Protein AF-A0A962RQ16-F1 (afdb_monomer)

Foldseek 3Di:
DLDDWDWDAPDPQAEIETPPDALQDDDDPSVVVVVVVVCVRRVYYDYPPHPHDPVSVVVSVVD

pLDDT: mean 90.92, std 10.68, range [34.75, 97.88]

Mean predicted aligned error: 3.66 Å

Secondary structure (DSSP, 8-state):
-----EEEESSSSS-EEEES--TTSPPPHHHHHHHHHHHHHHS-EEE-S----HHHHHHHTT-

Solvent-accessible surface area (backbone atoms only — not comparable to full-atom values): 4019 Å² total; per-residue (Å²): 127,85,80,80,77,46,72,46,73,72,44,97,79,42,30,30,33,47,51,100,72,70,74,69,49,90,71,54,71,69,62,45,51,54,50,52,56,48,34,71,70,24,76,36,76,44,71,76,92,73,81,59,52,73,68,45,52,52,56,62,76,72,111

Sequence (63 aa):
MPNTLQTSPLSPTFGVEVADVDLSQPLDAATFNALDELLADRSLLLFRGQHISDADLVALGRR

Radius of gyration: 11.73 Å; Cα contacts (8 Å, |Δi|>4): 68; chains: 1; bounding box: 23×24×29 Å

Nearest PDB structures (foldseek):
  6d0o-assembly1_A  TM=9.572E-01  e=3.262E-05  Sphingobium herbicidovorans NBRC 16415
  3v17-assembly1_D  TM=9.301E-01  e=8.520E-05  Pseudomonas putida KT2440
  5bke-assembly1_F  TM=9.484E-01  e=1.940E-04  Bradyrhizobium diazoefficiens USDA 110
  5bke-assembly1_A  TM=9.367E-01  e=2.553E-04  Bradyrhizobium diazoefficiens USDA 110
  5bke-assembly1_E  TM=9.324E-01  e=2.734E-04  Bradyrhizobium diazoefficiens USDA 110

Structure (mmCIF, N/CA/C/O backbone):
data_AF-A0A962RQ16-F1
#
_entry.id   AF-A0A962RQ16-F1
#
loop_
_atom_site.group_PDB
_atom_site.id
_atom_site.type_symbol
_atom_site.label_atom_id
_atom_site.label_alt_id
_atom_site.label_comp_id
_atom_site.label_asym_id
_atom_site.label_entity_id
_atom_site.label_seq_id
_atom_site.pdbx_PDB_ins_code
_atom_site.Cartn_x
_atom_site.Cartn_y
_atom_site.Cartn_z
_atom_site.occupancy
_atom_site.B_iso_or_equiv
_atom_site.auth_seq_id
_atom_site.auth_comp_id
_atom_site.auth_asym_id
_atom_site.auth_atom_id
_atom_site.pdbx_PDB_model_num
ATOM 1 N N . MET A 1 1 ? 10.040 -15.951 7.411 1.00 34.75 1 MET A N 1
ATOM 2 C CA . MET A 1 1 ? 9.166 -15.019 8.149 1.00 34.75 1 MET A CA 1
ATOM 3 C C . MET A 1 1 ? 8.473 -14.182 7.092 1.00 34.75 1 MET A C 1
ATOM 5 O O . MET A 1 1 ? 9.215 -13.597 6.310 1.00 34.75 1 MET A O 1
ATOM 9 N N . PRO A 1 2 ? 7.138 -14.206 6.941 1.00 47.44 2 PRO A N 1
ATOM 10 C CA . PRO A 1 2 ? 6.499 -13.281 6.012 1.00 47.44 2 PRO A CA 1
ATOM 11 C C . PRO A 1 2 ? 6.826 -11.864 6.488 1.00 47.44 2 PRO A C 1
ATOM 13 O O . PRO A 1 2 ? 6.728 -11.573 7.680 1.00 47.44 2 PRO A O 1
ATOM 16 N N . ASN A 1 3 ? 7.347 -11.042 5.583 1.00 57.62 3 ASN A N 1
ATOM 17 C CA . ASN A 1 3 ? 7.764 -9.685 5.893 1.00 57.62 3 ASN A CA 1
ATOM 18 C C . ASN A 1 3 ? 6.495 -8.898 6.255 1.00 57.62 3 ASN A C 1
ATOM 20 O O . ASN A 1 3 ? 5.629 -8.711 5.405 1.00 57.62 3 ASN A O 1
ATOM 24 N N . THR A 1 4 ? 6.325 -8.532 7.525 1.00 77.38 4 THR A N 1
ATOM 25 C CA . THR A 1 4 ? 5.127 -7.816 7.977 1.00 77.38 4 THR A CA 1
ATOM 26 C C . THR A 1 4 ? 5.076 -6.451 7.299 1.00 77.38 4 THR A C 1
ATOM 28 O O . THR A 1 4 ? 5.949 -5.614 7.540 1.00 77.38 4 THR A O 1
ATOM 31 N N . LEU A 1 5 ? 4.061 -6.230 6.459 1.00 90.81 5 LEU A N 1
ATOM 32 C CA . LEU A 1 5 ? 3.814 -4.938 5.821 1.00 90.81 5 LEU A CA 1
ATOM 33 C C . LEU A 1 5 ? 3.621 -3.855 6.889 1.00 90.81 5 LEU A C 1
ATOM 35 O O . LEU A 1 5 ? 2.907 -4.060 7.873 1.00 90.81 5 LEU A O 1
ATOM 39 N N . GLN A 1 6 ? 4.249 -2.698 6.692 1.00 94.94 6 GLN A N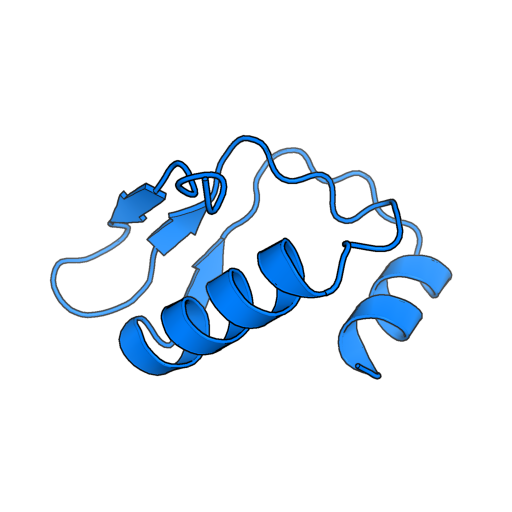 1
ATOM 40 C CA . GLN A 1 6 ? 4.062 -1.543 7.566 1.00 94.94 6 GLN A CA 1
ATOM 41 C C . GLN A 1 6 ? 2.813 -0.786 7.125 1.00 94.94 6 GLN A C 1
ATOM 43 O O . GLN A 1 6 ? 2.766 -0.263 6.014 1.00 94.94 6 GLN A O 1
ATOM 48 N N . THR A 1 7 ? 1.791 -0.74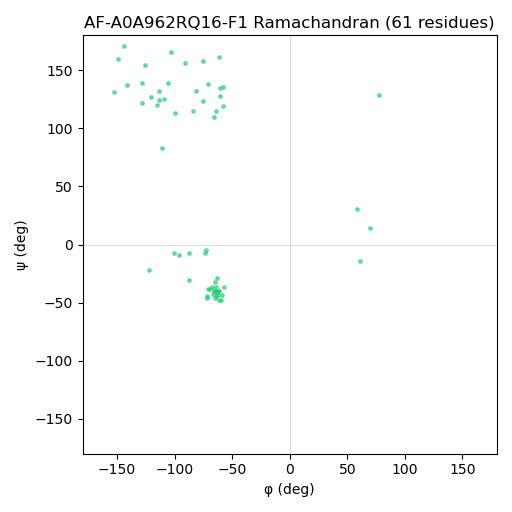3 7.982 1.00 95.94 7 THR A N 1
ATOM 49 C CA . THR A 1 7 ? 0.470 -0.224 7.607 1.00 95.94 7 THR A CA 1
ATOM 50 C C . THR A 1 7 ? -0.063 0.827 8.576 1.00 95.94 7 THR A C 1
ATOM 52 O O . THR A 1 7 ? 0.008 0.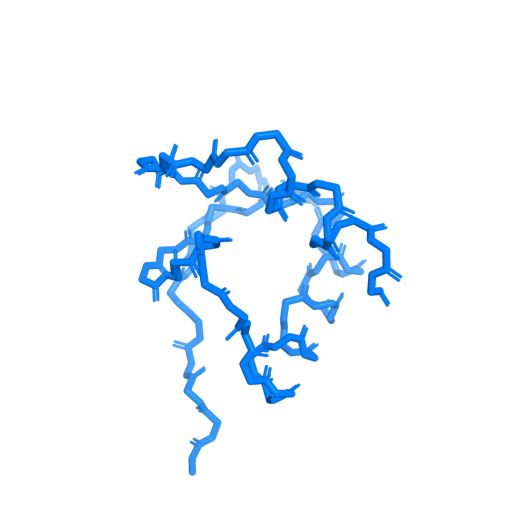630 9.790 1.00 95.94 7 THR A O 1
ATOM 55 N N . SER A 1 8 ? -0.686 1.887 8.056 1.00 96.44 8 SER A N 1
ATOM 56 C CA . SER A 1 8 ? -1.379 2.919 8.842 1.00 96.44 8 SER A CA 1
ATOM 57 C C . SER A 1 8 ? -2.811 3.132 8.326 1.00 96.44 8 SER A C 1
ATOM 59 O O . SER A 1 8 ? -2.983 3.438 7.146 1.00 96.44 8 SER A O 1
ATOM 61 N N . PRO A 1 9 ? -3.867 2.954 9.145 1.00 96.44 9 PRO A N 1
ATOM 62 C CA . PRO A 1 9 ? -5.247 3.125 8.688 1.00 96.44 9 PRO A CA 1
ATOM 63 C C . PRO A 1 9 ? -5.531 4.547 8.186 1.00 96.44 9 PRO A C 1
ATOM 65 O O . PRO A 1 9 ? -5.198 5.522 8.858 1.00 96.44 9 PRO A O 1
ATOM 68 N N . LEU A 1 10 ? -6.207 4.665 7.040 1.00 96.81 10 LEU A N 1
ATOM 69 C CA . LEU A 1 10 ? -6.697 5.956 6.531 1.00 96.81 10 LEU A CA 1
ATOM 70 C C . LEU A 1 10 ? -8.080 6.299 7.084 1.00 96.81 10 LEU A C 1
ATOM 72 O O . LEU A 1 10 ? -8.419 7.469 7.255 1.00 96.81 10 LEU A O 1
ATOM 76 N N . SER A 1 11 ? -8.883 5.275 7.367 1.00 95.12 11 SER A N 1
ATOM 77 C CA . SER A 1 11 ? -10.157 5.402 8.062 1.00 95.12 11 SER A CA 1
ATOM 78 C C . SER A 1 11 ? -10.393 4.191 8.978 1.00 95.12 11 SER A C 1
ATOM 80 O O . SER A 1 11 ? -9.650 3.207 8.906 1.00 95.12 11 SER A O 1
ATOM 82 N N . PRO A 1 12 ? -11.427 4.228 9.839 1.00 91.69 12 PRO A N 1
ATOM 83 C CA . PRO A 1 12 ? -11.742 3.107 10.721 1.00 91.69 12 PRO A CA 1
ATOM 84 C C . PRO A 1 12 ? -12.144 1.821 9.987 1.00 91.69 12 PRO A C 1
ATOM 86 O O . PRO A 1 12 ? -11.936 0.738 10.527 1.00 91.69 12 PRO A O 1
ATOM 89 N N . THR A 1 13 ? -12.736 1.924 8.792 1.00 91.25 13 THR A N 1
ATOM 90 C CA . THR A 1 13 ? -13.401 0.788 8.123 1.00 91.25 13 THR A CA 1
ATOM 91 C C . THR A 1 13 ? -12.850 0.452 6.744 1.00 91.25 13 THR A C 1
ATOM 93 O O . THR A 1 13 ? -13.022 -0.673 6.295 1.00 91.25 13 THR A O 1
ATOM 96 N N . PHE A 1 14 ? -12.188 1.388 6.069 1.00 93.81 14 PHE A N 1
ATOM 97 C CA . PHE A 1 14 ? -11.594 1.161 4.751 1.00 93.81 14 PHE A CA 1
ATOM 98 C C . PHE A 1 14 ? -10.341 2.016 4.557 1.00 93.81 14 PHE A C 1
ATOM 100 O O . PHE A 1 14 ? -10.159 3.045 5.209 1.00 93.81 14 PHE A O 1
ATOM 107 N N . GLY A 1 15 ? -9.492 1.624 3.621 1.00 96.69 15 GLY A N 1
ATOM 108 C CA . GLY A 1 15 ? -8.290 2.365 3.287 1.00 96.69 15 GLY A CA 1
ATOM 109 C C . GLY A 1 15 ? -7.171 2.168 4.301 1.00 96.69 15 GLY A C 1
ATOM 110 O O . GLY A 1 15 ? -7.325 2.382 5.508 1.00 96.69 15 GLY A O 1
ATOM 111 N N . VAL A 1 16 ? -6.000 1.817 3.792 1.00 97.88 16 VAL A N 1
ATOM 112 C CA . VAL A 1 16 ? -4.780 1.720 4.584 1.00 97.88 16 VAL A CA 1
ATOM 113 C C . VAL A 1 16 ? -3.599 2.230 3.769 1.00 97.88 16 VAL A C 1
ATOM 115 O O . VAL A 1 16 ? -3.485 1.972 2.574 1.00 97.88 16 VAL A O 1
ATOM 118 N N . GLU A 1 17 ? -2.738 3.008 4.406 1.00 97.88 17 GLU A N 1
ATOM 119 C CA . GLU A 1 17 ? -1.446 3.392 3.860 1.00 97.88 17 GLU A CA 1
ATOM 120 C C . GLU A 1 17 ? -0.448 2.265 4.099 1.00 97.88 17 GLU A C 1
ATOM 122 O O . GLU A 1 17 ? -0.364 1.756 5.215 1.00 97.88 17 GLU A O 1
ATOM 127 N N . VAL A 1 18 ? 0.296 1.888 3.063 1.00 97.06 18 VAL A N 1
ATOM 128 C CA . VAL A 1 18 ? 1.343 0.868 3.118 1.00 97.06 18 VAL A CA 1
ATOM 129 C C . VAL A 1 18 ? 2.692 1.5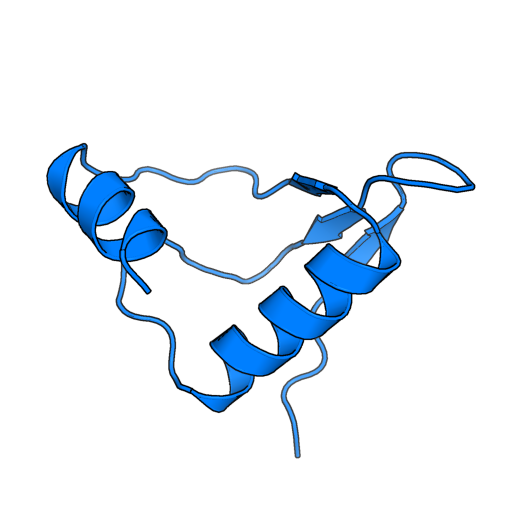43 2.882 1.00 97.06 18 VAL A C 1
ATOM 131 O O . VAL A 1 18 ? 2.890 2.222 1.871 1.00 97.06 18 VAL A O 1
ATOM 134 N N . ALA A 1 19 ? 3.611 1.360 3.826 1.00 94.44 19 ALA A N 1
ATOM 135 C CA . ALA A 1 19 ? 4.979 1.860 3.774 1.00 94.44 19 ALA A CA 1
ATOM 136 C C . ALA A 1 19 ? 5.972 0.738 3.431 1.00 94.44 19 ALA A C 1
ATOM 138 O O . ALA A 1 19 ? 5.638 -0.445 3.490 1.00 94.44 19 ALA A O 1
ATOM 139 N N . ASP A 1 20 ? 7.197 1.131 3.074 1.00 91.19 20 ASP A N 1
ATOM 140 C CA . ASP A 1 20 ? 8.322 0.233 2.775 1.00 91.19 20 ASP A CA 1
ATOM 141 C C . ASP A 1 20 ? 8.069 -0.779 1.639 1.00 91.19 20 ASP A C 1
ATOM 143 O O . ASP A 1 20 ? 8.640 -1.868 1.612 1.00 91.19 20 ASP A O 1
ATOM 147 N N . VAL A 1 21 ? 7.235 -0.401 0.664 1.00 91.75 21 VAL A N 1
ATOM 148 C CA . VAL A 1 21 ? 7.011 -1.151 -0.581 1.00 91.75 21 VAL A CA 1
ATOM 149 C C . VAL A 1 21 ? 7.380 -0.263 -1.766 1.00 91.75 21 VAL A C 1
ATOM 151 O O . VAL A 1 21 ? 6.868 0.847 -1.880 1.00 91.75 21 VAL A O 1
ATOM 154 N N . ASP A 1 22 ? 8.242 -0.748 -2.659 1.00 91.19 22 ASP A N 1
ATOM 155 C CA . ASP A 1 22 ? 8.588 -0.089 -3.925 1.00 91.19 22 ASP A CA 1
ATOM 156 C C . ASP A 1 22 ? 7.794 -0.731 -5.073 1.00 91.19 22 ASP A C 1
ATOM 158 O O . ASP A 1 22 ? 7.992 -1.903 -5.391 1.00 91.19 22 ASP A O 1
ATOM 162 N N . LEU A 1 23 ? 6.877 0.029 -5.680 1.00 92.19 23 LEU A N 1
ATOM 163 C CA . LEU A 1 23 ? 6.046 -0.437 -6.796 1.00 92.19 23 LEU A CA 1
ATOM 164 C C . LEU A 1 23 ? 6.710 -0.229 -8.163 1.00 92.19 23 LEU A C 1
ATOM 166 O O . LEU A 1 23 ? 6.174 -0.695 -9.167 1.00 92.19 23 LEU A O 1
ATOM 170 N N . SER A 1 24 ? 7.857 0.456 -8.223 1.00 88.81 24 SER A N 1
ATOM 171 C CA . SER A 1 24 ? 8.616 0.632 -9.470 1.00 88.81 24 SER A CA 1
ATOM 172 C C . SER A 1 24 ? 9.351 -0.640 -9.909 1.00 88.81 24 SER A C 1
ATOM 174 O O . SER A 1 24 ? 9.898 -0.693 -11.008 1.00 88.81 24 SER A O 1
ATOM 176 N N . GLN A 1 25 ? 9.348 -1.683 -9.071 1.00 86.31 25 GLN A N 1
ATOM 177 C CA . GLN A 1 25 ? 9.999 -2.961 -9.336 1.00 86.31 25 GLN A CA 1
ATOM 178 C C . GLN A 1 25 ? 9.019 -4.133 -9.189 1.00 86.31 25 GLN A C 1
ATOM 180 O O . GLN A 1 25 ? 8.042 -4.049 -8.439 1.00 86.31 25 GLN A O 1
ATOM 185 N N . PRO A 1 26 ? 9.267 -5.267 -9.871 1.00 88.38 26 PRO A N 1
ATOM 186 C CA . PRO A 1 26 ? 8.469 -6.469 -9.681 1.00 88.38 26 PRO A CA 1
ATOM 187 C C . PRO A 1 26 ? 8.490 -6.945 -8.222 1.00 88.38 26 PRO A C 1
ATOM 189 O O . PRO A 1 26 ? 9.531 -7.321 -7.690 1.00 88.38 26 PRO A O 1
ATOM 192 N N . LEU A 1 27 ? 7.313 -6.984 -7.598 1.00 90.56 27 LEU A N 1
ATOM 193 C CA . LEU A 1 27 ? 7.139 -7.551 -6.262 1.00 90.56 27 LEU A CA 1
ATOM 194 C C . LEU A 1 27 ? 7.277 -9.074 -6.294 1.00 90.56 27 LEU A C 1
ATOM 196 O O . LEU A 1 27 ? 6.692 -9.727 -7.172 1.00 90.56 27 LEU A O 1
ATOM 200 N N . ASP A 1 28 ? 7.965 -9.635 -5.300 1.00 91.31 28 ASP A N 1
ATOM 201 C CA . ASP A 1 28 ? 7.958 -11.077 -5.065 1.00 91.31 28 ASP A CA 1
ATOM 202 C C . ASP A 1 28 ? 6.536 -11.590 -4.753 1.00 91.31 28 ASP A C 1
ATOM 204 O O . ASP A 1 28 ? 5.619 -10.831 -4.426 1.00 91.31 28 ASP A O 1
ATOM 208 N N . ALA A 1 29 ? 6.333 -12.901 -4.894 1.00 91.38 29 ALA A N 1
ATOM 209 C CA . ALA A 1 29 ? 5.014 -13.507 -4.734 1.00 91.38 29 ALA A CA 1
ATOM 210 C C . ALA A 1 29 ? 4.460 -13.390 -3.303 1.00 91.38 29 ALA A C 1
ATOM 212 O O . ALA A 1 29 ? 3.250 -13.277 -3.129 1.00 91.38 29 ALA A O 1
ATOM 213 N N . ALA A 1 30 ? 5.320 -13.404 -2.280 1.00 92.00 30 ALA A N 1
ATOM 214 C CA . ALA A 1 30 ? 4.878 -13.336 -0.889 1.00 92.00 30 ALA A CA 1
ATOM 215 C C . ALA A 1 30 ? 4.352 -11.936 -0.549 1.00 92.00 30 ALA A C 1
ATOM 217 O O . ALA A 1 30 ? 3.288 -11.800 0.050 1.00 92.00 30 ALA A O 1
ATOM 218 N N . THR A 1 31 ? 5.073 -10.906 -0.987 1.00 92.31 31 THR A N 1
ATOM 219 C CA . THR A 1 31 ? 4.693 -9.501 -0.845 1.00 92.31 31 THR A CA 1
ATOM 220 C C . THR A 1 31 ? 3.421 -9.211 -1.632 1.00 92.31 31 THR A C 1
ATOM 222 O O . THR A 1 31 ? 2.509 -8.587 -1.100 1.00 92.31 31 THR A O 1
ATOM 225 N N . PHE A 1 32 ? 3.317 -9.708 -2.868 1.00 92.94 32 PHE A N 1
ATOM 226 C CA . PHE A 1 32 ? 2.116 -9.516 -3.680 1.00 92.94 32 PHE A CA 1
ATOM 227 C C . PHE A 1 32 ? 0.874 -10.141 -3.030 1.00 92.94 32 PHE A C 1
ATOM 229 O O . PHE A 1 32 ? -0.133 -9.458 -2.884 1.00 92.94 32 PHE A O 1
ATOM 236 N N . ASN A 1 33 ? 0.961 -11.392 -2.564 1.00 93.31 33 ASN A N 1
ATOM 237 C CA . ASN A 1 33 ? -0.164 -12.056 -1.898 1.00 93.31 33 ASN A CA 1
ATOM 238 C C . ASN A 1 33 ? -0.589 -11.322 -0.617 1.00 93.31 33 ASN A C 1
ATOM 240 O O . ASN A 1 33 ? -1.778 -11.163 -0.369 1.00 93.31 33 ASN A O 1
ATOM 244 N N . ALA A 1 34 ? 0.369 -10.821 0.171 1.00 94.06 34 ALA A N 1
ATOM 245 C CA . ALA A 1 34 ? 0.059 -10.042 1.368 1.00 94.06 34 ALA A CA 1
ATOM 246 C C . ALA A 1 34 ? -0.665 -8.722 1.040 1.00 94.06 34 ALA A C 1
ATOM 248 O O . ALA A 1 34 ? -1.550 -8.304 1.785 1.00 94.06 34 ALA A O 1
ATOM 249 N N . LEU A 1 35 ? -0.307 -8.063 -0.069 1.00 94.31 35 LEU A N 1
ATOM 250 C CA . LEU A 1 35 ? -1.005 -6.862 -0.534 1.00 94.31 35 LEU A CA 1
ATOM 251 C C . LEU A 1 35 ? -2.400 -7.185 -1.074 1.00 94.31 35 LEU A C 1
ATOM 253 O O . LEU A 1 35 ? -3.319 -6.414 -0.820 1.00 94.31 35 LEU A O 1
ATOM 257 N N . ASP A 1 36 ? -2.573 -8.303 -1.776 1.00 94.50 36 ASP A N 1
ATOM 258 C CA . ASP A 1 36 ? -3.875 -8.729 -2.303 1.00 94.50 36 ASP A CA 1
ATOM 259 C C . ASP A 1 36 ? -4.864 -9.054 -1.170 1.00 94.50 36 ASP A C 1
ATOM 261 O O . ASP A 1 36 ? -5.978 -8.529 -1.135 1.00 94.50 36 ASP A O 1
ATOM 265 N N . GLU A 1 37 ? -4.421 -9.808 -0.157 1.00 95.12 37 GLU A N 1
ATOM 266 C CA . GLU A 1 37 ? -5.205 -10.070 1.058 1.00 95.12 37 GLU A CA 1
ATOM 267 C C . GLU A 1 37 ? -5.574 -8.768 1.790 1.00 95.12 37 GLU A C 1
ATOM 269 O O . GLU A 1 37 ? -6.720 -8.579 2.208 1.00 95.12 37 GLU A O 1
ATOM 274 N N . LEU A 1 38 ? -4.623 -7.835 1.911 1.00 95.06 38 LEU A N 1
ATOM 275 C CA . LEU A 1 38 ? -4.858 -6.542 2.552 1.00 95.06 38 LEU A CA 1
ATOM 276 C C . LEU A 1 38 ? -5.814 -5.656 1.741 1.00 95.06 38 LEU A C 1
ATOM 278 O O . LEU A 1 38 ? -6.629 -4.939 2.325 1.00 95.06 38 LEU A O 1
ATOM 282 N N . LEU A 1 39 ? -5.736 -5.694 0.409 1.00 95.31 39 LEU A N 1
ATOM 283 C CA . LEU A 1 39 ? -6.652 -4.979 -0.476 1.00 95.31 39 LEU A CA 1
ATOM 284 C C . LEU A 1 39 ? -8.071 -5.541 -0.354 1.00 95.31 39 LEU A C 1
ATOM 286 O O . LEU A 1 39 ? -9.017 -4.757 -0.299 1.00 95.31 39 LEU A O 1
ATOM 290 N N . ALA A 1 40 ? -8.227 -6.862 -0.253 1.00 95.31 40 ALA A N 1
ATOM 291 C CA . ALA A 1 40 ? -9.524 -7.494 -0.029 1.00 95.31 40 ALA A CA 1
ATOM 292 C C . ALA A 1 40 ? -10.151 -7.077 1.318 1.00 95.31 40 ALA A C 1
ATOM 294 O O . ALA A 1 40 ? -11.349 -6.798 1.369 1.00 95.31 40 ALA A O 1
ATOM 295 N N . ASP A 1 41 ? -9.350 -6.968 2.385 1.00 95.06 41 ASP A N 1
ATOM 296 C CA . ASP A 1 41 ? -9.808 -6.527 3.714 1.00 95.06 41 ASP A CA 1
ATOM 297 C C . ASP A 1 41 ? -10.126 -5.021 3.763 1.00 95.06 41 ASP A C 1
ATOM 299 O O . ASP A 1 41 ? -11.164 -4.601 4.276 1.00 95.06 41 ASP A O 1
ATOM 303 N N . ARG A 1 42 ? -9.239 -4.179 3.217 1.00 95.88 42 ARG A N 1
ATOM 304 C CA . ARG A 1 42 ? -9.296 -2.714 3.382 1.00 95.88 42 ARG A CA 1
ATOM 305 C C . ARG A 1 42 ? -9.882 -1.966 2.200 1.00 95.88 42 ARG A C 1
ATOM 307 O O . ARG A 1 42 ? -10.085 -0.759 2.311 1.00 95.88 42 ARG A O 1
ATOM 314 N N . SER A 1 43 ? -10.158 -2.639 1.087 1.00 96.19 43 SER A N 1
ATOM 315 C CA . SER A 1 43 ? -10.719 -2.094 -0.163 1.00 96.19 43 SER A CA 1
ATOM 316 C C 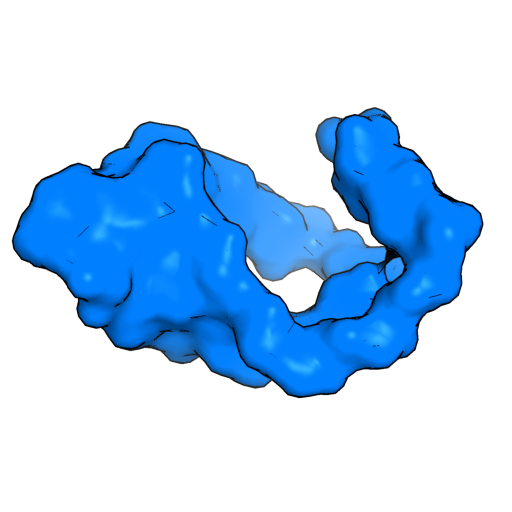. SER A 1 43 ? -9.882 -1.021 -0.876 1.00 96.19 43 SER A C 1
ATOM 318 O O . SER A 1 43 ? -10.157 -0.700 -2.030 1.00 96.19 43 SER A O 1
ATOM 320 N N . LEU A 1 44 ? -8.881 -0.433 -0.217 1.00 96.69 44 LEU A N 1
ATOM 321 C CA . LEU A 1 44 ? -8.009 0.592 -0.773 1.00 96.69 44 LEU A CA 1
ATOM 322 C C . LEU A 1 44 ? -6.645 0.548 -0.089 1.00 96.69 44 LEU A C 1
ATOM 324 O O . LEU A 1 44 ? -6.556 0.586 1.139 1.00 96.69 44 LEU A O 1
ATOM 328 N N . LEU A 1 45 ? -5.591 0.540 -0.903 1.00 97.25 45 LEU A N 1
ATOM 329 C CA . LEU A 1 45 ? -4.209 0.683 -0.462 1.00 97.25 45 LEU A CA 1
ATOM 330 C C . LEU A 1 45 ? -3.642 2.001 -0.993 1.00 97.25 45 LEU A C 1
ATOM 332 O O . LEU A 1 45 ? -3.784 2.309 -2.177 1.00 97.25 45 LEU A O 1
ATOM 336 N N . LEU A 1 46 ? -2.994 2.774 -0.127 1.00 97.06 46 LEU A N 1
ATOM 337 C CA . LEU A 1 46 ? -2.263 3.980 -0.502 1.00 97.06 46 LEU A CA 1
ATOM 338 C C . LEU A 1 46 ? -0.762 3.742 -0.360 1.00 97.06 46 LEU A C 1
ATOM 340 O O . LEU A 1 46 ? -0.287 3.428 0.726 1.00 97.06 46 LEU A O 1
ATOM 344 N N . PHE A 1 47 ? -0.019 3.987 -1.436 1.00 96.06 47 PHE A N 1
ATOM 345 C CA . PHE A 1 47 ? 1.442 3.953 -1.445 1.00 96.06 47 PHE A CA 1
ATO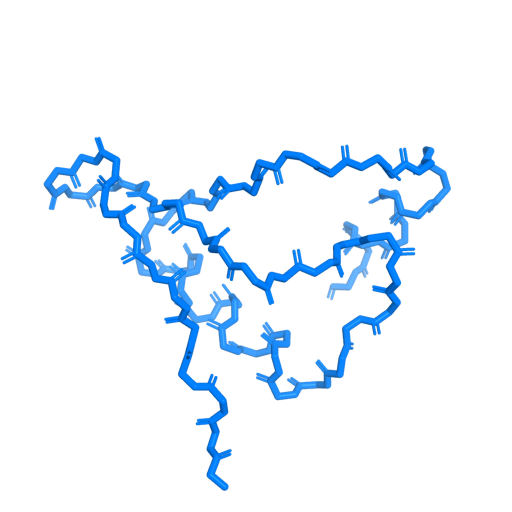M 346 C C . PHE A 1 47 ? 1.962 5.362 -1.737 1.00 96.06 47 PHE A C 1
ATOM 348 O O . PHE A 1 47 ? 1.648 5.942 -2.779 1.00 96.06 47 PHE A O 1
ATOM 355 N N . ARG A 1 48 ? 2.735 5.947 -0.817 1.00 94.75 48 ARG A N 1
ATOM 356 C CA . ARG A 1 48 ? 3.317 7.289 -0.995 1.00 94.75 48 ARG A CA 1
ATOM 357 C C . ARG A 1 48 ? 4.700 7.220 -1.631 1.00 94.75 48 ARG A C 1
ATOM 359 O O . ARG A 1 48 ? 5.392 6.219 -1.514 1.00 94.75 48 ARG A O 1
ATOM 366 N N . GLY A 1 49 ? 5.105 8.313 -2.280 1.00 93.81 49 GLY A N 1
ATOM 367 C CA . GLY A 1 49 ? 6.471 8.476 -2.790 1.00 93.81 49 GLY A CA 1
ATOM 368 C C . GLY A 1 49 ? 6.832 7.581 -3.978 1.00 93.81 49 GLY A C 1
ATOM 369 O O . GLY A 1 49 ? 8.008 7.467 -4.301 1.00 93.81 49 GLY A O 1
ATOM 370 N N . GLN A 1 50 ? 5.846 6.963 -4.633 1.00 92.69 50 GLN A N 1
ATOM 371 C CA . GLN A 1 50 ? 6.082 6.107 -5.792 1.00 92.69 50 GLN A CA 1
ATOM 372 C C . GLN A 1 50 ? 6.399 6.955 -7.022 1.00 92.69 50 GLN A C 1
ATOM 374 O O . GLN A 1 50 ? 5.606 7.811 -7.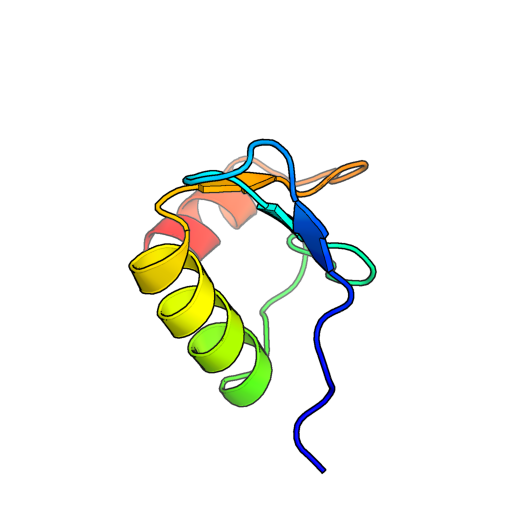421 1.00 92.69 50 GLN A O 1
ATOM 379 N N . HIS A 1 51 ? 7.548 6.694 -7.638 1.00 93.56 51 HIS A N 1
ATOM 380 C CA . HIS A 1 51 ? 7.915 7.249 -8.935 1.00 93.56 51 HIS A CA 1
ATOM 381 C C . HIS A 1 51 ? 7.922 6.115 -9.961 1.00 93.56 51 HIS A C 1
ATOM 383 O O . HIS A 1 51 ? 8.950 5.498 -10.222 1.00 93.56 51 HIS A O 1
ATOM 389 N N . ILE A 1 52 ? 6.735 5.799 -10.475 1.00 94.12 52 ILE A N 1
ATOM 390 C CA . ILE A 1 52 ? 6.487 4.655 -11.354 1.00 94.12 52 ILE A CA 1
ATOM 391 C C . ILE A 1 52 ? 6.289 5.133 -12.796 1.00 94.12 52 ILE A C 1
ATOM 393 O O . ILE A 1 52 ? 5.641 6.156 -13.024 1.00 94.12 52 ILE A O 1
ATOM 397 N N . SER A 1 53 ? 6.854 4.416 -13.771 1.00 93.56 53 SER A N 1
ATOM 398 C CA . SER A 1 53 ? 6.582 4.693 -15.184 1.00 93.56 53 SER A CA 1
ATOM 399 C C . SER A 1 53 ? 5.193 4.182 -15.584 1.00 93.56 53 SER A C 1
ATOM 401 O O . SER A 1 53 ? 4.663 3.256 -14.969 1.00 93.56 53 SER A O 1
ATOM 403 N N . ASP A 1 54 ? 4.612 4.722 -16.657 1.00 94.31 54 ASP A N 1
ATOM 404 C CA . ASP A 1 54 ? 3.324 4.238 -17.176 1.00 94.31 54 ASP A CA 1
ATOM 405 C C . ASP A 1 54 ? 3.369 2.739 -17.522 1.00 94.31 54 ASP A C 1
ATOM 407 O O . ASP A 1 54 ? 2.401 2.009 -17.304 1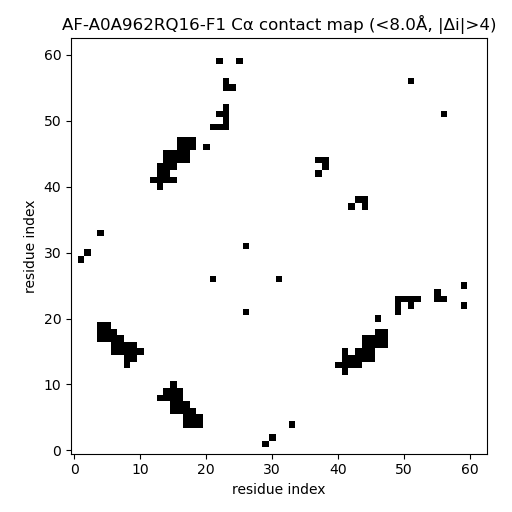.00 94.31 54 ASP A O 1
ATOM 411 N N . ALA A 1 55 ? 4.505 2.263 -18.044 1.00 92.88 55 ALA A N 1
ATOM 412 C CA . ALA A 1 55 ? 4.695 0.860 -18.398 1.00 92.88 55 ALA A CA 1
ATOM 413 C C . ALA A 1 55 ? 4.699 -0.044 -17.157 1.00 92.88 55 ALA A C 1
ATOM 415 O O . ALA A 1 55 ? 4.047 -1.091 -17.167 1.00 92.88 55 ALA A O 1
ATOM 416 N N . ASP A 1 56 ? 5.377 0.380 -16.090 1.00 91.38 56 ASP A N 1
ATOM 417 C CA . ASP A 1 56 ? 5.441 -0.367 -14.831 1.00 91.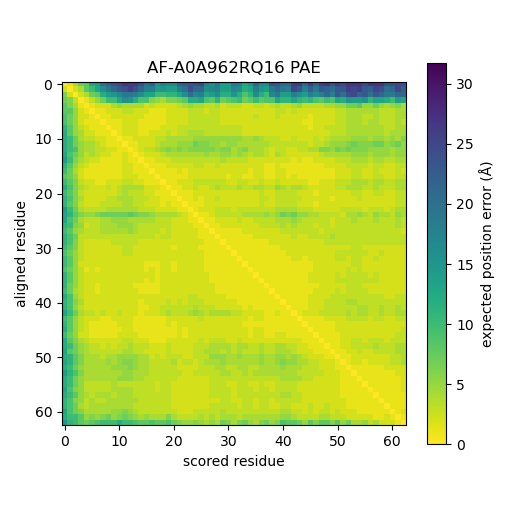38 56 ASP A CA 1
ATOM 418 C C . ASP A 1 56 ? 4.087 -0.359 -14.115 1.00 91.38 56 ASP A C 1
ATOM 420 O O . ASP A 1 56 ? 3.652 -1.392 -13.607 1.00 91.38 56 ASP A O 1
ATOM 424 N N . LEU A 1 57 ? 3.358 0.762 -14.156 1.00 92.38 57 LEU A N 1
ATOM 425 C CA . LEU A 1 57 ? 2.004 0.850 -13.607 1.00 92.38 57 LEU A CA 1
ATOM 426 C C . LEU A 1 57 ? 1.036 -0.096 -14.332 1.00 92.38 57 LEU A C 1
ATOM 428 O O . LEU A 1 57 ? 0.250 -0.802 -13.696 1.00 92.38 57 LEU A O 1
ATOM 432 N N . VAL A 1 58 ? 1.112 -0.157 -15.664 1.00 93.56 58 VAL A N 1
ATOM 433 C CA . VAL A 1 58 ? 0.325 -1.107 -16.463 1.00 93.56 58 VAL A CA 1
ATOM 434 C C . VAL A 1 58 ? 0.729 -2.551 -16.165 1.00 93.56 58 VAL A C 1
ATOM 436 O O . VAL A 1 58 ? -0.140 -3.420 -16.099 1.00 93.56 58 VAL A O 1
ATOM 439 N N . ALA A 1 59 ? 2.022 -2.835 -15.996 1.00 91.06 59 ALA A N 1
ATOM 440 C CA . ALA A 1 59 ? 2.498 -4.171 -15.648 1.00 91.06 59 ALA A CA 1
ATOM 441 C C . ALA A 1 59 ? 1.999 -4.610 -14.264 1.00 91.06 59 ALA A C 1
ATOM 443 O O . ALA A 1 59 ? 1.557 -5.750 -14.117 1.00 91.06 59 ALA A O 1
ATOM 444 N N . LEU A 1 60 ? 2.004 -3.702 -13.283 1.00 90.50 60 LEU A N 1
ATOM 445 C CA . LEU A 1 60 ? 1.454 -3.936 -11.950 1.00 90.50 60 LEU A CA 1
ATOM 446 C C . LEU A 1 60 ? -0.041 -4.278 -12.013 1.00 90.50 60 LEU A C 1
ATOM 448 O O . LEU A 1 60 ? -0.450 -5.274 -11.428 1.00 90.50 60 LEU A O 1
ATOM 452 N N . GLY A 1 61 ? -0.838 -3.511 -12.765 1.00 89.44 61 GLY A N 1
ATOM 453 C CA . GLY A 1 61 ? -2.289 -3.719 -12.877 1.00 89.44 61 GLY A CA 1
ATOM 454 C C . GLY A 1 61 ? -2.732 -4.938 -13.700 1.00 89.44 61 GLY A C 1
ATOM 455 O O . GLY A 1 61 ? -3.928 -5.191 -13.806 1.00 89.44 61 GLY A O 1
ATOM 456 N N . ARG A 1 62 ? -1.801 -5.669 -14.327 1.00 91.00 62 ARG A N 1
ATOM 457 C CA . ARG A 1 62 ? -2.081 -6.902 -15.093 1.00 91.00 62 ARG A CA 1
ATOM 458 C C . ARG A 1 62 ? -1.877 -8.185 -14.290 1.00 91.00 62 ARG A C 1
ATOM 460 O O . ARG A 1 62 ? -2.161 -9.258 -14.823 1.00 91.00 62 ARG A O 1
ATOM 467 N N . ARG A 1 63 ? -1.304 -8.079 -13.095 1.00 83.12 63 ARG A N 1
ATOM 468 C CA . ARG A 1 63 ? -1.106 -9.203 -12.178 1.00 83.12 63 ARG A CA 1
ATOM 469 C C . ARG A 1 63 ? -2.394 -9.482 -11.422 1.00 83.12 63 ARG A C 1
ATOM 471 O O . ARG A 1 63 ? -2.649 -10.684 -11.209 1.00 83.12 63 ARG A O 1
#